Protein AF-Q6QLX1-F1 (afdb_monomer_lite)

pLDDT: mean 94.07, std 3.53, range [78.81, 97.88]

Organism: Canis lupus familiaris (NCBI:txid9615)

Sequence (64 aa):
FDVKAQIVDPRSAGSVEQMYPGVPLNTHDIFQYQEKAYFCQDRFYWRVNSRNEVNQVDQVGYVT

Radius of gyration: 13.05 Å; chains: 1; bounding box: 35×25×30 Å

Foldseek 3Di:
DPPVVPDDDPPPDDDPCVQAPPADPPFPDWDDDPNWIWTDDDQKIFTWDQDPNHTYRPDIDGDD

Structure (mmCIF, N/CA/C/O backbone):
data_AF-Q6QLX1-F1
#
_entry.id   AF-Q6QLX1-F1
#
loop_
_atom_site.group_PDB
_atom_site.id
_atom_site.type_symbol
_atom_site.label_atom_id
_atom_site.label_alt_id
_atom_site.label_comp_id
_atom_site.label_asym_id
_atom_site.label_entity_id
_atom_site.label_seq_id
_atom_site.pdbx_PDB_ins_code
_atom_site.Cartn_x
_atom_site.Cartn_y
_atom_site.Cartn_z
_atom_site.occupancy
_atom_site.B_iso_or_equiv
_atom_site.auth_seq_id
_atom_site.auth_comp_id
_atom_site.auth_asym_id
_atom_site.auth_atom_id
_atom_site.pdbx_PDB_model_num
ATOM 1 N N . PHE A 1 1 ? 10.603 -4.766 -10.445 1.00 91.88 1 PHE A N 1
ATOM 2 C CA . PHE A 1 1 ? 10.505 -5.816 -11.476 1.00 91.88 1 PHE A CA 1
ATOM 3 C C . PHE A 1 1 ? 10.244 -5.129 -12.798 1.00 91.88 1 PHE A C 1
ATOM 5 O O . PHE A 1 1 ? 9.277 -4.379 -12.891 1.00 91.88 1 PHE A O 1
ATOM 12 N N . ASP A 1 2 ? 11.130 -5.299 -13.773 1.00 93.94 2 ASP A N 1
ATOM 13 C CA . ASP A 1 2 ? 10.876 -4.799 -15.120 1.00 93.94 2 ASP A CA 1
ATOM 14 C C . ASP A 1 2 ? 9.886 -5.748 -15.800 1.00 93.94 2 ASP A C 1
ATOM 16 O O . ASP A 1 2 ? 10.224 -6.885 -16.128 1.00 93.94 2 ASP A O 1
ATOM 20 N N . VAL A 1 3 ? 8.652 -5.280 -15.993 1.00 95.81 3 VAL A N 1
ATOM 21 C CA . VAL A 1 3 ? 7.580 -6.081 -16.600 1.00 95.81 3 VAL A CA 1
ATOM 22 C C . VAL A 1 3 ? 7.869 -6.381 -18.074 1.00 95.81 3 VAL A C 1
ATOM 24 O O . VAL A 1 3 ? 7.506 -7.451 -18.555 1.00 95.81 3 VAL A O 1
ATOM 27 N N . LYS A 1 4 ? 8.535 -5.468 -18.796 1.00 97.25 4 LYS A N 1
ATOM 28 C CA . LYS A 1 4 ? 8.835 -5.635 -20.226 1.00 97.25 4 LYS A CA 1
ATOM 29 C C . LYS A 1 4 ? 9.948 -6.651 -20.440 1.00 97.25 4 LYS A C 1
ATOM 31 O O . LYS A 1 4 ? 9.833 -7.494 -21.323 1.00 97.25 4 LYS A O 1
ATOM 36 N N . ALA A 1 5 ? 11.009 -6.564 -19.643 1.00 96.44 5 ALA A N 1
ATOM 37 C CA . ALA A 1 5 ? 12.148 -7.473 -19.729 1.00 96.44 5 ALA A CA 1
ATOM 38 C C . ALA A 1 5 ? 11.932 -8.785 -18.956 1.00 96.44 5 ALA A C 1
ATOM 40 O O . ALA A 1 5 ? 12.694 -9.726 -19.146 1.00 96.44 5 ALA A O 1
ATOM 41 N N . GLN A 1 6 ? 10.912 -8.846 -18.090 1.00 96.06 6 GLN A N 1
ATOM 42 C CA . GLN A 1 6 ? 10.648 -9.946 -17.154 1.00 96.06 6 GLN A CA 1
ATOM 43 C C . GLN A 1 6 ? 11.842 -10.266 -16.237 1.00 96.06 6 GLN A C 1
ATOM 45 O O . GLN A 1 6 ? 12.106 -11.421 -15.907 1.00 96.06 6 GLN A O 1
ATOM 50 N N . ILE A 1 7 ? 12.575 -9.233 -15.810 1.00 96.56 7 ILE A N 1
ATOM 51 C CA . ILE A 1 7 ? 13.799 -9.359 -15.006 1.00 96.56 7 ILE A CA 1
ATOM 52 C C . ILE A 1 7 ? 13.682 -8.528 -13.720 1.00 96.56 7 ILE A C 1
ATOM 54 O O . ILE A 1 7 ? 13.074 -7.453 -13.674 1.00 96.56 7 ILE A O 1
ATOM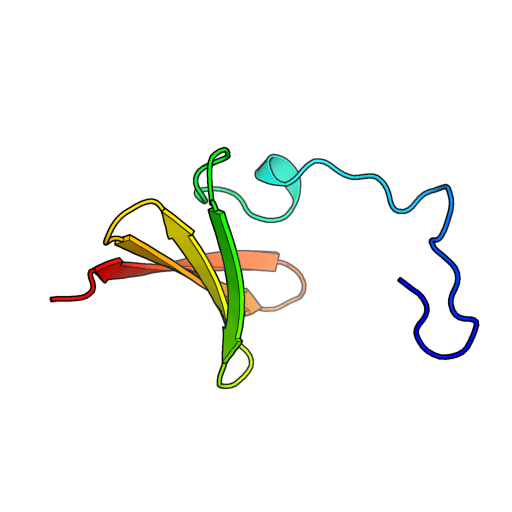 58 N N . VAL A 1 8 ? 14.284 -9.035 -12.643 1.00 95.38 8 VAL A N 1
ATOM 59 C CA . VAL A 1 8 ? 14.505 -8.286 -11.400 1.00 95.38 8 VAL A CA 1
ATOM 60 C C . VAL A 1 8 ? 15.834 -7.539 -11.510 1.00 95.38 8 VAL A C 1
ATOM 62 O O . VAL A 1 8 ? 16.859 -8.152 -11.798 1.00 95.38 8 VAL A O 1
ATOM 65 N N . ASP A 1 9 ? 15.834 -6.226 -11.268 1.00 94.06 9 ASP A N 1
ATOM 66 C CA . ASP A 1 9 ? 17.077 -5.448 -11.204 1.00 94.06 9 ASP A CA 1
ATOM 67 C C . ASP A 1 9 ? 17.904 -5.914 -9.986 1.00 94.06 9 ASP A C 1
ATOM 69 O O . ASP A 1 9 ? 17.387 -5.869 -8.863 1.00 94.06 9 ASP A O 1
ATOM 73 N N . PRO A 1 10 ? 19.172 -6.332 -10.158 1.00 92.75 10 PRO A N 1
ATOM 74 C CA . PRO A 1 10 ? 20.030 -6.777 -9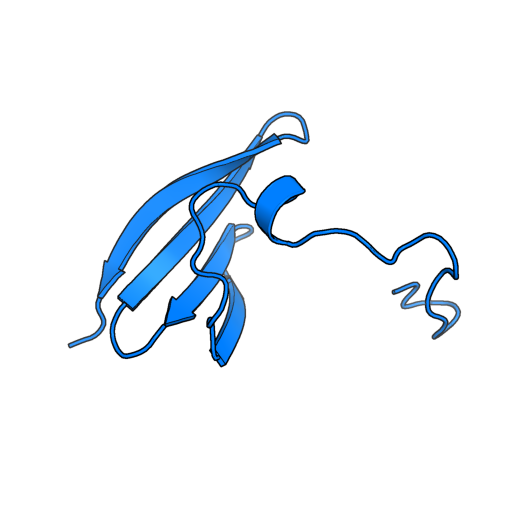.059 1.00 92.75 10 PRO A CA 1
ATOM 75 C C . PRO A 1 10 ? 20.190 -5.765 -7.916 1.00 92.75 10 PRO A C 1
ATOM 77 O O . PRO A 1 10 ? 20.472 -6.158 -6.788 1.00 92.75 10 PRO A O 1
ATOM 80 N N . ARG A 1 11 ? 20.011 -4.466 -8.186 1.00 93.06 11 ARG A N 1
ATOM 81 C CA . ARG A 1 11 ? 20.106 -3.387 -7.190 1.00 93.06 11 ARG A CA 1
ATOM 82 C C . ARG A 1 11 ? 18.755 -2.973 -6.601 1.00 93.06 11 ARG A C 1
ATOM 84 O O . ARG A 1 11 ? 18.708 -2.02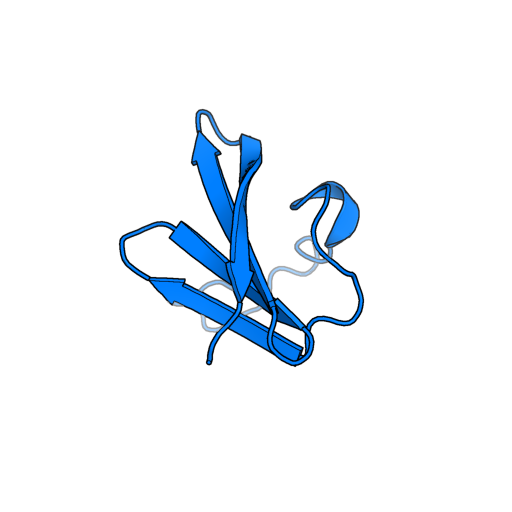4 -5.829 1.00 93.06 11 ARG A O 1
ATOM 91 N N . SER A 1 12 ? 17.664 -3.660 -6.950 1.00 91.38 12 SER A N 1
ATOM 92 C CA . SER A 1 12 ? 16.313 -3.322 -6.470 1.00 91.38 12 SER A CA 1
ATOM 93 C C . SER A 1 12 ? 15.955 -3.897 -5.101 1.00 91.38 12 SER A C 1
ATOM 95 O O . SER A 1 12 ? 14.896 -3.569 -4.568 1.00 91.38 12 SER A O 1
ATOM 97 N N . ALA A 1 13 ? 16.811 -4.744 -4.522 1.00 91.81 13 ALA A N 1
ATOM 98 C CA . ALA A 1 13 ? 16.618 -5.209 -3.156 1.00 91.81 13 ALA A CA 1
ATOM 99 C C . ALA A 1 13 ? 16.686 -4.013 -2.191 1.00 91.81 13 ALA A C 1
ATOM 101 O O . ALA A 1 13 ? 17.690 -3.306 -2.133 1.00 91.81 13 ALA A O 1
ATOM 102 N N . GLY A 1 14 ? 15.612 -3.794 -1.434 1.00 90.50 14 GLY A N 1
ATOM 103 C CA . GLY A 1 14 ? 15.488 -2.691 -0.486 1.00 90.50 14 GLY A CA 1
ATOM 104 C C . GLY A 1 14 ? 14.702 -3.103 0.754 1.00 90.50 14 GLY A C 1
ATOM 105 O O . GLY A 1 14 ? 13.972 -4.095 0.740 1.00 90.50 14 GLY A O 1
ATOM 106 N N . SER A 1 15 ? 14.862 -2.342 1.837 1.00 92.19 15 SER A N 1
ATOM 107 C CA . SER A 1 15 ? 14.103 -2.558 3.071 1.00 92.19 15 SER A CA 1
ATOM 108 C C . SER A 1 15 ? 12.670 -2.047 2.918 1.00 92.19 15 SER A C 1
ATOM 110 O O . SER A 1 15 ? 12.452 -0.882 2.577 1.00 92.19 15 SER A O 1
ATOM 112 N N . VAL A 1 16 ? 11.692 -2.903 3.230 1.00 90.94 16 VAL A N 1
ATOM 113 C CA . VAL A 1 16 ? 10.271 -2.520 3.277 1.00 90.94 16 VAL A CA 1
ATOM 114 C C . VAL A 1 16 ? 10.043 -1.428 4.320 1.00 90.94 16 VAL A C 1
ATOM 116 O O . VAL A 1 16 ? 9.324 -0.478 4.039 1.00 90.94 16 VAL A O 1
ATOM 119 N N . GLU A 1 17 ? 10.706 -1.508 5.476 1.00 91.00 17 GLU A N 1
ATOM 120 C CA . GLU A 1 17 ? 10.598 -0.506 6.546 1.00 91.00 17 GLU A CA 1
ATOM 121 C C . GLU A 1 17 ? 11.050 0.883 6.086 1.00 91.00 17 GLU A C 1
ATOM 123 O O . GLU A 1 17 ? 10.422 1.889 6.405 1.00 91.00 17 GLU A O 1
ATOM 128 N N . GLN A 1 18 ? 12.129 0.933 5.299 1.00 92.00 18 GLN A N 1
ATOM 129 C CA . GLN A 1 18 ? 12.665 2.186 4.777 1.00 92.00 18 GLN A CA 1
ATOM 130 C C . GLN A 1 18 ? 11.772 2.768 3.674 1.00 92.00 18 GLN A C 1
ATOM 132 O O . GLN A 1 18 ? 11.616 3.983 3.585 1.00 92.00 18 GLN A O 1
ATOM 137 N N . MET A 1 19 ? 11.202 1.912 2.822 1.00 92.44 19 MET A N 1
ATOM 138 C CA . MET A 1 19 ? 10.400 2.341 1.676 1.00 92.44 19 MET A CA 1
ATOM 139 C C . MET A 1 19 ? 8.934 2.619 2.034 1.00 92.44 19 MET A C 1
ATOM 141 O O . MET A 1 19 ? 8.298 3.426 1.362 1.00 92.44 19 MET A O 1
ATOM 145 N N . TYR A 1 20 ? 8.403 1.974 3.074 1.00 93.69 20 TYR A N 1
ATOM 146 C CA . TYR A 1 20 ? 7.021 2.082 3.544 1.00 93.69 20 TYR A CA 1
ATOM 147 C C . TYR A 1 20 ? 6.987 2.184 5.080 1.00 93.69 20 TYR A C 1
ATOM 149 O O . TYR A 1 20 ? 6.568 1.246 5.766 1.00 93.69 20 TYR A O 1
ATOM 157 N N . PRO A 1 21 ? 7.436 3.315 5.649 1.00 93.19 21 PRO A N 1
ATOM 158 C CA . PRO A 1 21 ? 7.517 3.471 7.096 1.00 93.19 21 PRO A CA 1
ATOM 159 C C . PRO A 1 21 ? 6.132 3.388 7.756 1.00 93.19 21 PRO A C 1
ATOM 161 O O . PRO A 1 21 ? 5.157 3.969 7.276 1.00 93.19 21 PRO A O 1
ATOM 164 N N . GLY A 1 22 ? 6.058 2.680 8.888 1.00 93.44 22 GLY A N 1
ATOM 165 C CA . GLY A 1 22 ? 4.832 2.508 9.683 1.00 93.44 22 GLY A CA 1
ATOM 166 C C . GLY A 1 22 ? 3.953 1.319 9.280 1.00 93.44 22 GLY A C 1
ATOM 167 O O . GLY A 1 22 ? 2.934 1.070 9.926 1.00 93.44 22 GLY A O 1
ATOM 168 N N . VAL A 1 23 ? 4.339 0.575 8.244 1.00 96.00 23 VAL A N 1
ATOM 169 C CA . VAL A 1 23 ? 3.679 -0.669 7.840 1.00 96.00 23 VAL A CA 1
ATOM 170 C C . VAL A 1 23 ? 4.266 -1.862 8.619 1.00 96.00 23 VAL A C 1
ATOM 172 O O . VAL A 1 23 ? 5.481 -1.912 8.815 1.00 96.00 23 VAL A O 1
ATOM 175 N N . PRO A 1 24 ? 3.453 -2.842 9.058 1.00 95.25 24 PRO A N 1
ATOM 176 C CA . PRO A 1 24 ? 3.965 -4.042 9.714 1.00 95.25 24 PRO A CA 1
ATOM 177 C C . PRO A 1 24 ? 4.871 -4.883 8.801 1.00 95.25 24 PRO A C 1
ATOM 179 O O . PRO A 1 24 ? 4.570 -5.124 7.632 1.00 95.25 24 PRO A O 1
ATOM 182 N N . LEU A 1 25 ? 5.965 -5.400 9.366 1.00 94.06 25 LEU A N 1
ATOM 183 C CA . LEU A 1 25 ? 6.934 -6.240 8.645 1.00 94.06 25 LEU A CA 1
ATOM 184 C C . LEU A 1 25 ? 6.409 -7.647 8.331 1.00 94.06 25 LEU A C 1
ATOM 186 O O . LEU A 1 25 ? 6.909 -8.311 7.432 1.00 94.06 25 LEU A O 1
ATOM 190 N N . ASN A 1 26 ? 5.407 -8.106 9.078 1.00 94.25 26 ASN A N 1
ATOM 191 C CA . ASN A 1 26 ? 4.782 -9.421 8.954 1.00 94.25 26 ASN A CA 1
ATOM 192 C C . ASN A 1 26 ? 3.443 -9.358 8.200 1.00 94.25 26 ASN A C 1
ATOM 194 O O . ASN A 1 26 ? 2.495 -10.073 8.538 1.00 94.25 26 ASN A O 1
ATOM 198 N N . THR A 1 27 ? 3.346 -8.474 7.209 1.00 95.62 27 THR A N 1
ATOM 199 C CA . THR A 1 27 ? 2.193 -8.428 6.304 1.00 95.62 27 THR A CA 1
ATOM 200 C C . THR A 1 27 ? 2.155 -9.694 5.457 1.00 95.62 27 THR A C 1
ATOM 202 O O . THR A 1 27 ? 3.189 -10.188 5.013 1.00 95.62 27 THR A O 1
ATOM 205 N N . HIS A 1 28 ? 0.963 -10.261 5.287 1.00 95.38 28 HIS A N 1
ATOM 206 C CA . HIS A 1 28 ? 0.778 -11.515 4.548 1.00 95.38 28 HIS A CA 1
ATOM 207 C C . HIS A 1 28 ? 0.175 -11.293 3.160 1.00 95.38 28 HIS A C 1
ATOM 209 O O . HIS A 1 28 ? 0.235 -12.196 2.330 1.00 95.38 28 HIS A O 1
ATOM 215 N N . ASP A 1 29 ? -0.383 -10.107 2.910 1.00 96.19 29 ASP A N 1
ATOM 216 C CA . ASP A 1 29 ? -0.904 -9.715 1.607 1.00 96.19 29 ASP A CA 1
ATOM 217 C C . ASP A 1 29 ? -0.634 -8.229 1.339 1.00 96.19 29 ASP A C 1
ATOM 219 O O . ASP A 1 29 ? -0.654 -7.398 2.257 1.00 96.19 29 ASP A O 1
ATOM 223 N N . ILE A 1 30 ? -0.332 -7.914 0.080 1.00 96.12 30 ILE A N 1
ATOM 224 C CA . ILE A 1 30 ? -0.011 -6.571 -0.400 1.00 96.12 30 ILE A CA 1
ATOM 225 C C . ILE A 1 30 ? -0.618 -6.401 -1.789 1.00 96.12 30 ILE A C 1
ATOM 227 O O . ILE A 1 30 ? -0.254 -7.108 -2.729 1.00 96.12 30 ILE A O 1
ATOM 231 N N . PHE A 1 31 ? -1.494 -5.413 -1.946 1.00 96.69 31 PHE A N 1
ATOM 232 C CA . PHE A 1 31 ? -2.141 -5.135 -3.226 1.00 96.69 31 PHE A CA 1
ATOM 233 C C . PHE A 1 31 ? -2.315 -3.638 -3.468 1.00 96.69 31 PHE A C 1
ATOM 235 O O . PHE A 1 31 ? -2.301 -2.820 -2.549 1.00 96.69 31 PHE A O 1
ATOM 242 N N . GLN A 1 32 ? -2.494 -3.271 -4.735 1.00 96.31 32 GLN A N 1
ATOM 243 C CA . GLN A 1 32 ? -2.815 -1.907 -5.133 1.00 96.31 32 GLN A CA 1
ATOM 244 C C . GLN A 1 32 ? -4.300 -1.806 -5.486 1.00 96.31 32 GLN A C 1
ATOM 246 O O . GLN A 1 32 ? -4.815 -2.606 -6.264 1.00 96.31 32 GLN A O 1
ATOM 251 N N . TYR A 1 33 ? -4.989 -0.803 -4.944 1.00 95.94 33 TYR A N 1
ATOM 252 C CA . TYR A 1 33 ? -6.386 -0.511 -5.259 1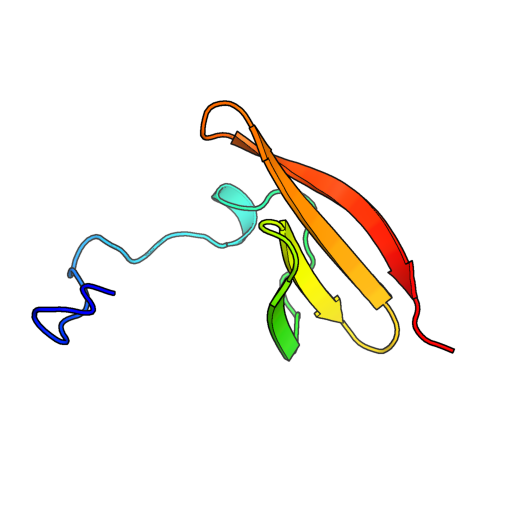.00 95.94 33 TYR A CA 1
ATOM 253 C C . TYR A 1 33 ? -6.617 1.001 -5.296 1.00 95.94 33 TYR A C 1
ATOM 255 O O . TYR A 1 33 ? -6.216 1.717 -4.381 1.00 95.94 33 TYR A O 1
ATOM 263 N N . GLN A 1 34 ? -7.256 1.500 -6.360 1.00 95.38 34 GLN A N 1
ATOM 264 C CA . GLN A 1 34 ? -7.481 2.940 -6.566 1.00 95.38 34 GLN A CA 1
ATOM 265 C C . GLN A 1 34 ? -6.203 3.770 -6.341 1.00 95.38 34 GLN A C 1
ATOM 267 O O . GLN A 1 34 ? -6.188 4.700 -5.537 1.00 95.38 34 GLN A O 1
ATOM 272 N N . GLU A 1 35 ? -5.114 3.369 -7.007 1.00 94.25 35 GLU A N 1
ATOM 273 C CA . GLU A 1 35 ? -3.797 4.033 -6.975 1.00 94.25 35 GLU A CA 1
ATOM 274 C C . GLU A 1 35 ? -3.074 4.021 -5.617 1.00 94.25 35 GLU A C 1
ATOM 276 O O . GLU A 1 35 ? -1.959 4.523 -5.509 1.00 94.25 35 GLU A O 1
ATOM 281 N N . LYS A 1 36 ? -3.647 3.385 -4.592 1.00 95.88 36 LYS A N 1
A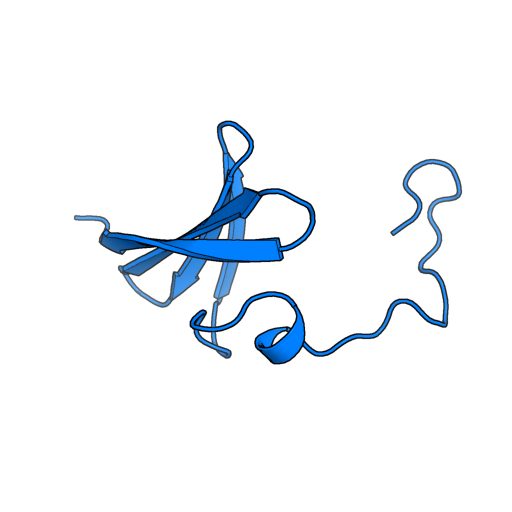TOM 282 C CA . LYS A 1 36 ? -3.057 3.278 -3.254 1.00 95.88 36 LYS A CA 1
ATOM 283 C C . LYS A 1 36 ? -2.599 1.858 -2.979 1.00 95.88 36 LYS A C 1
ATOM 285 O O . LYS A 1 36 ? -3.234 0.906 -3.432 1.00 95.88 36 LYS A O 1
ATOM 290 N N . ALA A 1 37 ? -1.517 1.718 -2.223 1.00 96.88 37 ALA A N 1
ATOM 291 C CA . ALA A 1 37 ? -1.048 0.417 -1.769 1.00 96.88 37 ALA A CA 1
ATOM 292 C C . ALA A 1 37 ? -1.727 0.053 -0.445 1.00 96.88 37 ALA A C 1
ATOM 294 O O . ALA A 1 37 ? -1.947 0.914 0.406 1.00 96.88 37 ALA A O 1
ATOM 295 N N . TYR A 1 38 ? -2.058 -1.217 -0.274 1.00 97.31 38 TYR A N 1
ATOM 296 C CA . TYR A 1 38 ? -2.671 -1.767 0.924 1.00 97.31 38 TYR A CA 1
ATOM 297 C C . TYR A 1 38 ? -1.806 -2.912 1.407 1.00 97.31 38 TYR A C 1
ATOM 299 O O . TYR A 1 38 ? -1.448 -3.792 0.630 1.00 97.31 38 TYR A O 1
ATOM 307 N N . PHE A 1 39 ? -1.482 -2.879 2.689 1.00 97.69 39 PHE A N 1
ATOM 308 C CA . PHE A 1 39 ? -0.696 -3.898 3.360 1.00 97.69 39 PHE A CA 1
ATOM 309 C C . PHE A 1 39 ? -1.553 -4.523 4.448 1.00 97.69 39 PHE A C 1
ATOM 311 O O . PHE A 1 39 ? -2.041 -3.803 5.319 1.00 97.69 39 PHE A O 1
ATOM 318 N N . CYS A 1 40 ? -1.744 -5.836 4.404 1.00 97.00 40 CYS A N 1
ATOM 319 C CA . CYS A 1 40 ? -2.665 -6.544 5.284 1.00 97.00 40 CYS A CA 1
ATOM 320 C C . CYS A 1 40 ? -1.927 -7.399 6.314 1.00 97.00 40 CYS A C 1
ATOM 322 O O . CYS A 1 40 ? -0.998 -8.147 5.998 1.00 97.00 40 CYS A O 1
ATOM 324 N N . GLN A 1 41 ? -2.375 -7.309 7.563 1.00 96.56 41 GLN A N 1
ATOM 325 C CA . GLN A 1 41 ? -1.907 -8.134 8.669 1.00 96.56 41 GLN A CA 1
ATOM 326 C C . GLN A 1 41 ? -3.114 -8.536 9.520 1.00 96.56 41 GLN A C 1
ATOM 328 O O . GLN A 1 41 ? -3.806 -7.678 10.064 1.00 96.56 41 GLN A O 1
ATOM 333 N N . ASP A 1 42 ? -3.367 -9.846 9.614 1.00 94.75 42 ASP A N 1
ATOM 334 C CA . ASP A 1 42 ? -4.597 -10.398 10.194 1.00 94.75 42 ASP A CA 1
ATOM 335 C C . ASP A 1 42 ? -5.845 -9.708 9.603 1.00 94.75 42 ASP A C 1
ATOM 337 O O . ASP A 1 42 ? -6.014 -9.696 8.384 1.00 94.75 42 ASP A O 1
ATOM 341 N N . ARG A 1 43 ? -6.689 -9.087 10.433 1.00 95.12 43 ARG A N 1
ATOM 342 C CA . ARG A 1 43 ? -7.886 -8.363 9.991 1.00 95.12 43 ARG A CA 1
ATOM 343 C C . ARG A 1 43 ? -7.632 -6.893 9.689 1.00 95.12 43 ARG A C 1
ATOM 345 O O . ARG A 1 43 ? -8.571 -6.197 9.323 1.00 95.12 43 ARG A O 1
ATOM 352 N N . PHE A 1 44 ? -6.408 -6.401 9.855 1.00 96.94 44 PHE A N 1
ATOM 353 C CA . PHE A 1 44 ? -6.065 -4.994 9.677 1.00 96.94 44 PHE A CA 1
ATOM 354 C C . PHE A 1 44 ? -5.426 -4.732 8.317 1.00 96.94 44 PHE A C 1
ATOM 356 O O . PHE A 1 44 ? -4.754 -5.590 7.743 1.00 96.94 44 PHE A O 1
ATOM 363 N N . TYR A 1 45 ? -5.601 -3.510 7.824 1.00 97.25 45 TYR A N 1
ATOM 364 C CA . TYR A 1 45 ? -4.904 -3.014 6.649 1.00 97.25 45 TYR A CA 1
ATOM 365 C C . TYR A 1 45 ? -4.327 -1.618 6.884 1.00 97.25 45 TYR A C 1
ATOM 367 O O . TYR A 1 45 ? -4.940 -0.765 7.529 1.00 97.25 45 TYR A O 1
ATOM 375 N N . TRP A 1 46 ? -3.163 -1.377 6.290 1.00 97.88 46 TRP A N 1
ATOM 376 C CA . TRP A 1 46 ? -2.484 -0.090 6.229 1.00 97.88 46 TRP A CA 1
ATOM 377 C C . TRP A 1 46 ? -2.539 0.396 4.793 1.00 97.88 46 TRP A C 1
ATOM 379 O O . TRP A 1 46 ? -1.996 -0.245 3.892 1.00 97.88 46 TRP A O 1
ATOM 389 N N . ARG A 1 47 ? -3.207 1.525 4.574 1.00 97.69 47 ARG A N 1
ATOM 390 C CA . ARG A 1 47 ? -3.260 2.172 3.271 1.00 97.69 47 ARG A CA 1
ATOM 391 C C . ARG A 1 47 ? -2.117 3.163 3.161 1.00 97.69 47 ARG A C 1
ATOM 393 O O . ARG A 1 47 ? -2.010 4.094 3.959 1.00 97.69 47 ARG A O 1
ATOM 400 N N . VAL A 1 48 ? -1.294 2.970 2.146 1.00 97.44 48 VAL A N 1
ATOM 401 C CA . VAL A 1 48 ? -0.157 3.820 1.837 1.00 97.44 48 VAL A CA 1
ATOM 402 C C . VAL A 1 48 ? -0.456 4.640 0.594 1.00 97.44 48 VAL A C 1
ATOM 404 O O . VAL A 1 48 ? -0.874 4.123 -0.446 1.00 97.44 48 VAL A O 1
ATOM 407 N N . ASN A 1 49 ? -0.232 5.941 0.725 1.00 95.25 49 ASN A N 1
ATOM 408 C CA . ASN A 1 49 ? -0.329 6.908 -0.349 1.00 95.25 49 ASN A CA 1
ATOM 409 C C . ASN A 1 49 ? 1.076 7.376 -0.727 1.00 95.25 49 ASN A C 1
ATOM 411 O O . ASN A 1 49 ? 1.880 7.689 0.153 1.00 95.25 49 ASN A O 1
ATOM 415 N N . SER A 1 50 ? 1.358 7.427 -2.026 1.00 92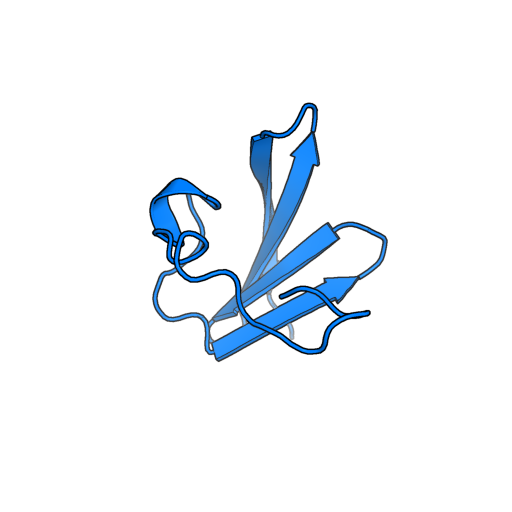.00 50 SER A N 1
ATOM 416 C CA . SER A 1 50 ? 2.615 7.956 -2.542 1.00 92.00 50 SER A CA 1
ATOM 417 C C . SER A 1 50 ? 2.392 9.397 -2.986 1.00 92.00 50 SER A C 1
ATOM 419 O O . SER A 1 50 ? 1.685 9.657 -3.959 1.00 92.00 50 SER A O 1
ATOM 421 N N . ARG A 1 51 ? 2.957 10.355 -2.249 1.00 86.88 51 ARG A N 1
ATOM 422 C CA . ARG A 1 51 ? 2.925 11.780 -2.607 1.00 86.88 51 ARG A CA 1
ATOM 423 C C . ARG A 1 51 ? 4.350 12.288 -2.712 1.00 86.88 51 ARG A C 1
ATOM 425 O O . ARG A 1 51 ? 5.117 12.132 -1.769 1.00 86.88 51 ARG A O 1
ATOM 432 N N . ASN A 1 52 ? 4.687 12.924 -3.835 1.00 86.06 52 ASN A N 1
ATOM 433 C CA . ASN A 1 52 ? 6.031 13.449 -4.103 1.00 86.06 52 ASN A CA 1
ATOM 434 C C . ASN A 1 52 ? 7.129 12.399 -3.855 1.00 86.06 52 ASN A C 1
ATOM 436 O O . ASN A 1 52 ? 8.117 12.692 -3.191 1.00 86.06 52 ASN A O 1
ATOM 440 N N . GLU A 1 53 ? 6.904 11.168 -4.330 1.00 83.19 53 GLU A N 1
ATOM 441 C CA . GLU A 1 53 ? 7.823 10.024 -4.180 1.00 83.19 53 GLU A CA 1
ATOM 442 C C . GLU A 1 53 ? 8.041 9.553 -2.730 1.00 83.19 53 GLU A C 1
ATOM 444 O O . GLU A 1 53 ? 8.855 8.668 -2.473 1.00 83.19 53 GLU A O 1
ATOM 449 N N . VAL A 1 54 ? 7.274 10.084 -1.774 1.00 88.62 54 VAL A N 1
ATOM 450 C CA . VAL A 1 54 ? 7.295 9.654 -0.377 1.00 88.62 54 VAL A CA 1
ATOM 451 C C . VAL A 1 54 ? 6.054 8.822 -0.087 1.00 88.62 54 VAL A C 1
ATOM 453 O O . VAL A 1 54 ? 4.918 9.277 -0.245 1.00 88.62 54 VAL A O 1
ATOM 456 N N . ASN A 1 55 ? 6.279 7.596 0.372 1.00 93.25 55 ASN A N 1
ATOM 457 C CA . ASN A 1 55 ? 5.226 6.696 0.816 1.00 93.25 55 ASN A CA 1
ATOM 458 C C . ASN A 1 55 ? 4.875 6.988 2.276 1.00 93.25 55 ASN A C 1
ATOM 460 O O . ASN A 1 55 ? 5.741 6.940 3.150 1.00 93.25 55 ASN A O 1
ATOM 464 N N . GLN A 1 56 ? 3.604 7.277 2.545 1.00 94.88 56 GLN A N 1
ATOM 465 C CA . GLN A 1 56 ? 3.105 7.498 3.900 1.00 94.88 56 GLN A CA 1
ATOM 466 C C . GLN A 1 56 ? 1.821 6.713 4.133 1.00 94.88 56 GLN A C 1
ATOM 468 O O . GLN A 1 56 ? 0.912 6.723 3.298 1.00 94.88 56 GLN A O 1
ATOM 473 N N . VAL A 1 57 ? 1.740 6.051 5.287 1.00 96.12 57 VAL A N 1
ATOM 474 C CA . VAL A 1 57 ? 0.489 5.467 5.774 1.00 96.12 57 VAL A CA 1
ATOM 475 C C . VAL A 1 57 ? -0.485 6.610 6.062 1.00 96.12 57 VAL A C 1
ATOM 477 O O . VAL A 1 57 ? -0.247 7.413 6.960 1.00 96.12 57 VAL A O 1
ATOM 480 N N . ASP A 1 58 ? -1.578 6.685 5.302 1.00 95.88 58 ASP A N 1
ATOM 481 C CA . ASP A 1 58 ? -2.604 7.727 5.455 1.00 95.88 58 ASP A CA 1
ATOM 482 C C . ASP A 1 58 ? -3.907 7.201 6.081 1.00 95.88 58 ASP A C 1
ATOM 484 O O . ASP A 1 58 ? -4.795 7.985 6.419 1.00 95.88 58 ASP A O 1
ATOM 488 N N . GLN A 1 59 ? -4.034 5.880 6.246 1.00 96.81 59 GLN A N 1
ATOM 489 C CA . GLN A 1 59 ? -5.156 5.235 6.923 1.00 96.81 59 GLN A CA 1
ATOM 490 C C . GLN A 1 59 ? -4.762 3.852 7.448 1.00 96.81 59 GLN A C 1
ATOM 492 O O . GLN A 1 59 ? -4.090 3.084 6.761 1.00 96.81 59 GLN A O 1
ATOM 497 N N . VAL A 1 60 ? -5.269 3.511 8.633 1.00 97.19 60 VAL A N 1
ATOM 498 C CA . VAL A 1 60 ? -5.293 2.144 9.164 1.00 97.19 60 VAL A CA 1
ATOM 499 C C . VAL A 1 60 ? -6.750 1.755 9.371 1.00 97.19 60 VAL A C 1
ATOM 501 O O . VAL A 1 60 ? -7.525 2.531 9.930 1.00 97.19 60 VAL A O 1
ATOM 504 N N . GLY A 1 61 ? -7.141 0.587 8.882 1.00 96.19 61 GLY A N 1
ATOM 505 C CA . GLY A 1 61 ? -8.494 0.066 9.032 1.00 96.19 61 GLY A CA 1
ATOM 506 C C . GLY A 1 61 ? -8.491 -1.425 9.320 1.00 96.19 61 GLY A C 1
ATOM 507 O O . GLY A 1 61 ? -7.434 -2.042 9.427 1.00 96.19 61 GLY A O 1
ATOM 508 N N . TYR A 1 62 ? -9.681 -1.999 9.451 1.00 94.88 62 TYR A N 1
ATOM 509 C CA . TYR A 1 62 ? -9.863 -3.434 9.613 1.00 94.88 62 TYR A CA 1
ATOM 510 C C . TYR A 1 62 ? -11.059 -3.922 8.802 1.00 94.88 62 TYR A C 1
ATOM 512 O O . TYR A 1 62 ? -11.948 -3.141 8.458 1.00 94.88 62 TYR A O 1
ATOM 520 N N . VAL A 1 63 ? -11.044 -5.205 8.467 1.00 88.94 63 VAL A N 1
ATOM 521 C CA . VAL A 1 63 ? -12.114 -5.900 7.756 1.00 88.94 63 VAL A CA 1
ATOM 522 C C . VAL A 1 63 ? -12.957 -6.652 8.787 1.00 88.94 63 VAL A C 1
ATOM 524 O O . VAL A 1 63 ? -12.413 -7.311 9.678 1.00 88.94 63 VAL A O 1
ATOM 527 N N . THR A 1 64 ? -14.278 -6.497 8.695 1.00 78.81 64 THR A N 1
ATOM 528 C CA . THR A 1 64 ? -15.280 -7.162 9.544 1.00 78.81 64 THR A CA 1
ATOM 529 C C . THR A 1 64 ? -15.818 -8.415 8.888 1.00 78.81 64 THR A C 1
ATOM 531 O O . THR A 1 64 ? -16.130 -8.314 7.679 1.00 78.81 64 THR A O 1
#

InterPro domains:
  IPR018487 Hemopexin-like repeats [PF00045] (29-58)
  IPR036375 Hemopexin-like domain superfamily [G3DSA:2.110.10.10] (1-64)
  IPR036375 Hemopexin-like domain superfamily [SSF50923] (1-60)

Secondary structure (DSSP, 8-state):
-BTTTTB--TT----HHHHSTTS-TT-SEEEEETTEEEEEETTEEEEEEEETTEEEEEEEEE--